Protein AF-A0A413Q4E4-F1 (afdb_monomer)

Radius of gyration: 32.21 Å; Cα contacts (8 Å, |Δi|>4): 41; chains: 1; bounding box: 63×43×83 Å

Organism: NCBI:txid39491

Solvent-accessible surface area (backbone atoms only — not comparable to full-atom values): 6403 Å² total; per-residue (Å²): 115,69,65,62,54,51,44,53,55,50,40,69,67,49,67,80,50,54,71,68,58,30,49,50,47,47,67,40,75,84,83,45,57,68,67,58,23,50,44,28,47,50,54,74,72,44,93,51,62,69,54,55,50,52,52,50,54,50,51,55,50,53,51,53,50,50,52,50,50,51,55,48,61,71,32,74,68,42,56,52,54,54,51,52,57,52,50,53,55,50,51,54,53,50,52,53,52,53,53,53,51,51,55,52,50,51,54,50,54,55,61,76,73,108

pLDDT: mean 83.03, std 12.31, range [54.34, 95.44]

Secondary structure (DSSP, 8-state):
-HHHHHHHHHHHHHTTS-HHHHHHHHT-TTSS-HHHHHHHHHHHHS--HHHHHHHHHHHHHHHHHHHHHHHHHTSHHHHHHHHHHHHHHHHHHHHHHHHHHHHHHHHHHHHHH-

Mean predicted aligned error: 13.94 Å

Foldseek 3Di:
DVLVVVLVVLLVVQLLPDLVVLVCQLPVPPPDDPSNNVSSVVSNVDDSVVNVVVVVVVVVVVVVVVVVVVVVCPDPVVVVVVVVVVVVVVVVVVVVVVVVVVVVVVVVVVVVVD

Structure (mmCIF, N/CA/C/O backbone):
data_AF-A0A413Q4E4-F1
#
_entry.id   AF-A0A413Q4E4-F1
#
loop_
_atom_site.group_PDB
_atom_site.id
_atom_site.type_symbol
_atom_site.label_atom_id
_atom_site.label_alt_id
_atom_site.label_comp_id
_atom_site.label_asym_id
_atom_site.label_entity_id
_atom_site.label_seq_id
_atom_site.pdbx_PDB_ins_code
_atom_site.Cartn_x
_atom_site.Cartn_y
_atom_site.Cartn_z
_atom_site.occupancy
_atom_site.B_iso_or_equiv
_atom_site.auth_seq_id
_atom_site.auth_comp_id
_atom_site.auth_asym_id
_atom_site.auth_atom_id
_atom_site.pdbx_PDB_model_num
ATOM 1 N N . MET A 1 1 ? -29.132 9.909 14.293 1.00 60.19 1 MET A N 1
ATOM 2 C CA . MET A 1 1 ? -29.124 9.479 12.869 1.00 60.19 1 MET A CA 1
ATOM 3 C C . MET A 1 1 ? -27.899 9.988 12.105 1.00 60.19 1 MET A C 1
ATOM 5 O O . MET A 1 1 ? -27.303 9.194 11.393 1.00 60.19 1 MET A O 1
ATOM 9 N N . LYS A 1 2 ? -27.489 11.262 12.259 1.00 67.44 2 LYS A N 1
ATOM 10 C CA . LYS A 1 2 ? -26.264 11.804 11.630 1.00 67.44 2 LYS A CA 1
ATOM 11 C C . LYS A 1 2 ? -24.983 11.073 12.063 1.00 67.44 2 LYS A C 1
ATOM 13 O O . LYS A 1 2 ? -24.191 10.718 11.199 1.00 67.44 2 LYS A O 1
ATOM 18 N N . ASP A 1 3 ? -24.849 10.760 13.350 1.00 77.19 3 ASP A N 1
ATOM 19 C CA . ASP A 1 3 ? -23.631 10.138 13.897 1.00 77.19 3 ASP A CA 1
ATOM 20 C C . ASP A 1 3 ? -23.393 8.721 13.354 1.00 77.19 3 ASP A C 1
ATOM 22 O O . ASP A 1 3 ? -22.275 8.367 13.014 1.00 77.19 3 ASP A O 1
ATOM 26 N N . GLN A 1 4 ? -24.453 7.934 13.150 1.00 85.56 4 GLN A N 1
ATOM 27 C CA . GLN A 1 4 ? -24.365 6.594 12.547 1.00 85.56 4 GLN A CA 1
ATOM 28 C C . GLN A 1 4 ? -23.898 6.632 11.086 1.00 85.56 4 GLN A C 1
ATOM 30 O O . GLN A 1 4 ? -23.105 5.800 10.651 1.00 85.56 4 GLN A O 1
ATOM 35 N N . LYS A 1 5 ? -24.362 7.628 10.320 1.00 91.00 5 LYS A N 1
ATOM 36 C CA . LYS A 1 5 ? -23.922 7.818 8.935 1.00 91.00 5 LYS A CA 1
ATOM 37 C C . LYS A 1 5 ? -22.436 8.192 8.882 1.00 91.00 5 LYS A C 1
ATOM 39 O O . LYS A 1 5 ? -21.689 7.596 8.114 1.00 91.00 5 LYS A O 1
ATOM 44 N N . TRP A 1 6 ? -22.018 9.124 9.736 1.00 89.69 6 TRP A N 1
ATOM 45 C CA . TRP A 1 6 ? -20.622 9.550 9.857 1.00 89.69 6 TRP A CA 1
ATOM 46 C C . TRP A 1 6 ? -19.694 8.426 10.321 1.00 89.69 6 TRP A C 1
ATOM 48 O O . TRP A 1 6 ? -18.613 8.257 9.764 1.00 89.69 6 TRP A O 1
ATOM 58 N N . TYR A 1 7 ? -20.133 7.620 11.288 1.00 94.25 7 TYR A N 1
ATOM 59 C CA . TYR A 1 7 ? -19.401 6.440 11.737 1.00 94.25 7 TYR A CA 1
ATOM 60 C C . TYR A 1 7 ? -19.119 5.492 10.566 1.00 94.25 7 TYR A C 1
ATOM 62 O O . TYR A 1 7 ? -17.977 5.104 10.343 1.00 94.25 7 TYR A O 1
ATOM 70 N N . ASN A 1 8 ? -20.143 5.163 9.773 1.00 94.06 8 ASN A N 1
ATOM 71 C CA . ASN A 1 8 ? -19.995 4.238 8.650 1.00 94.06 8 ASN A CA 1
ATOM 72 C C . ASN A 1 8 ? -19.089 4.799 7.537 1.00 94.06 8 ASN A C 1
ATOM 74 O O . ASN A 1 8 ? -18.296 4.066 6.948 1.00 94.06 8 ASN A O 1
ATOM 78 N N . GLU A 1 9 ? -19.176 6.103 7.261 1.00 94.62 9 GLU A N 1
ATOM 79 C CA . GLU A 1 9 ? -18.286 6.779 6.308 1.00 94.62 9 GLU A CA 1
ATOM 80 C C . GLU A 1 9 ? -16.821 6.710 6.760 1.00 94.62 9 GLU A C 1
ATOM 82 O O . GLU A 1 9 ? -15.949 6.353 5.965 1.00 94.62 9 GLU A O 1
ATOM 87 N N . LEU A 1 10 ? -16.552 6.987 8.038 1.00 95.12 10 LEU A N 1
ATOM 88 C CA . LEU A 1 10 ? -15.213 6.878 8.617 1.00 95.12 10 LEU A CA 1
ATOM 89 C C . LEU A 1 10 ? -14.724 5.428 8.623 1.00 95.12 10 LEU A C 1
ATOM 91 O O . LEU A 1 10 ? -13.574 5.170 8.277 1.00 95.12 10 LEU A O 1
ATOM 95 N N . TYR A 1 11 ? -15.600 4.470 8.931 1.00 94.31 11 TYR A N 1
ATOM 96 C CA . TYR A 1 11 ? -15.255 3.052 8.939 1.00 94.31 11 TYR A CA 1
ATOM 97 C C . TYR A 1 11 ? -14.789 2.581 7.556 1.00 94.31 11 TYR A C 1
ATOM 99 O O . TYR A 1 11 ? -13.740 1.951 7.419 1.00 94.31 11 TYR A O 1
ATOM 107 N N . LEU A 1 12 ? -15.520 2.956 6.502 1.00 93.69 12 LEU A N 1
ATOM 108 C CA . LEU A 1 12 ? -15.157 2.638 5.119 1.00 93.69 12 LEU A CA 1
ATOM 109 C C . LEU A 1 12 ? -13.829 3.266 4.686 1.00 93.69 12 LEU A C 1
ATOM 111 O O . LEU A 1 12 ? -13.097 2.650 3.911 1.00 93.69 12 LEU A O 1
ATOM 115 N N . GLN A 1 13 ? -13.513 4.465 5.178 1.00 93.25 13 GLN A N 1
ATOM 116 C CA . GLN A 1 13 ? -12.234 5.121 4.902 1.00 93.25 13 GLN A CA 1
ATOM 117 C C . GLN A 1 13 ? -11.076 4.470 5.666 1.00 93.25 13 GLN A C 1
ATOM 119 O O . GLN A 1 13 ? -9.964 4.376 5.148 1.00 93.25 13 GLN A O 1
ATOM 124 N N . TYR A 1 14 ? -11.318 4.037 6.903 1.00 94.75 14 TYR A N 1
ATOM 125 C CA . TYR A 1 14 ? -10.271 3.605 7.824 1.00 94.75 14 TYR A CA 1
ATOM 126 C C . TYR A 1 14 ? -9.979 2.103 7.750 1.00 94.75 14 TYR A C 1
ATOM 128 O O . TYR A 1 14 ? -8.864 1.700 8.064 1.00 94.75 14 TYR A O 1
ATOM 136 N N . LYS A 1 15 ? -10.914 1.266 7.276 1.00 92.25 15 LYS A N 1
ATOM 137 C CA . LYS A 1 15 ? -10.745 -0.204 7.247 1.00 92.25 15 LYS A CA 1
ATOM 138 C C . LYS A 1 15 ? -9.487 -0.688 6.507 1.00 92.25 15 LYS A C 1
ATOM 140 O O . LYS A 1 15 ? -8.928 -1.729 6.847 1.00 92.25 15 LYS A O 1
ATOM 145 N N . ASN A 1 16 ? -9.021 0.098 5.534 1.00 91.19 16 ASN A N 1
ATOM 146 C CA . ASN A 1 16 ? -7.847 -0.198 4.708 1.00 91.19 16 ASN A CA 1
ATOM 147 C C . ASN A 1 16 ? -6.566 0.534 5.159 1.00 91.19 16 ASN A C 1
ATOM 149 O O . ASN A 1 16 ? -5.549 0.425 4.478 1.00 91.19 16 ASN A O 1
ATOM 153 N N . LYS A 1 17 ? -6.603 1.309 6.251 1.00 93.38 17 LYS A N 1
ATOM 154 C CA . LYS A 1 17 ? -5.421 1.990 6.809 1.00 93.38 17 LYS A CA 1
ATOM 155 C C . LYS A 1 17 ? -4.522 1.021 7.561 1.00 93.38 17 LYS A C 1
ATOM 157 O O . LYS A 1 17 ? -4.989 -0.010 8.035 1.00 93.38 17 LYS A O 1
ATOM 162 N N . THR A 1 18 ? -3.245 1.345 7.718 1.00 93.12 18 THR A N 1
ATOM 163 C CA . THR A 1 18 ? -2.356 0.521 8.549 1.00 93.12 18 THR A CA 1
ATOM 164 C C . THR A 1 18 ? -2.684 0.669 10.034 1.00 93.12 18 THR A C 1
ATOM 166 O O . THR A 1 18 ? -3.289 1.652 10.465 1.00 93.12 18 THR A O 1
ATOM 169 N N . ASP A 1 19 ? -2.246 -0.294 10.840 1.00 93.19 19 ASP A N 1
ATOM 170 C CA . ASP A 1 19 ? -2.417 -0.260 12.296 1.00 93.19 19 ASP A CA 1
ATOM 171 C C . ASP A 1 19 ? -1.776 0.999 12.891 1.00 93.19 19 ASP A C 1
ATOM 173 O O . ASP A 1 19 ? -2.347 1.633 13.770 1.00 93.19 19 ASP A O 1
ATOM 177 N N . GLU A 1 20 ? -0.625 1.418 12.360 1.00 94.56 20 GLU A N 1
ATOM 178 C CA . GLU A 1 20 ? 0.066 2.642 12.770 1.00 94.56 20 GLU A CA 1
ATOM 179 C C . GLU A 1 20 ? -0.764 3.901 12.503 1.00 94.56 20 GLU A C 1
ATOM 181 O O . GLU A 1 20 ? -0.848 4.788 13.352 1.00 94.56 20 GLU A O 1
ATOM 186 N N . GLU A 1 21 ? -1.386 3.999 11.326 1.00 95.00 21 GLU A N 1
ATOM 187 C CA . GLU A 1 21 ? -2.266 5.120 10.995 1.00 95.00 21 GLU A CA 1
ATOM 188 C C . GLU A 1 21 ? -3.497 5.147 11.904 1.00 95.00 21 GLU A C 1
ATOM 190 O O . GLU A 1 21 ? -3.881 6.209 12.394 1.00 95.00 21 GLU A O 1
ATOM 195 N N . LEU A 1 22 ? -4.098 3.984 12.163 1.00 95.19 22 LEU A N 1
ATOM 196 C CA . LEU A 1 22 ? -5.247 3.871 13.057 1.00 95.19 22 LEU A CA 1
ATOM 197 C C . LEU A 1 22 ? -4.873 4.210 14.502 1.00 95.19 22 LEU A C 1
ATOM 199 O O . LEU A 1 22 ? -5.636 4.892 15.179 1.00 95.19 22 LEU A O 1
ATOM 203 N N . LEU A 1 23 ? -3.687 3.807 14.964 1.00 95.38 23 LEU A N 1
ATOM 204 C CA . LEU A 1 23 ? -3.176 4.145 16.293 1.00 95.38 23 LEU A CA 1
ATOM 205 C C . LEU A 1 23 ? -2.910 5.644 16.440 1.00 95.38 23 LEU A C 1
ATOM 207 O O . LEU A 1 23 ? -3.195 6.205 17.498 1.00 95.38 23 LEU A O 1
ATOM 211 N N . LYS A 1 24 ? -2.409 6.309 15.390 1.00 95.44 24 LYS A N 1
ATOM 212 C CA . LYS A 1 24 ? -2.257 7.773 15.378 1.00 95.44 24 LYS A CA 1
ATOM 213 C C . LYS A 1 24 ? -3.603 8.465 15.545 1.00 95.44 24 LYS A C 1
ATOM 215 O O . LYS A 1 24 ? -3.699 9.384 16.346 1.00 95.44 24 LYS A O 1
ATOM 220 N N . ILE A 1 25 ? -4.636 7.989 14.848 1.00 94.38 25 ILE A N 1
ATOM 221 C CA . ILE A 1 25 ? -5.995 8.530 14.967 1.00 94.38 25 ILE A CA 1
ATOM 222 C C . ILE A 1 25 ? -6.558 8.241 16.363 1.00 94.38 25 ILE A C 1
ATOM 224 O O . ILE A 1 25 ? -7.018 9.150 17.040 1.00 94.38 25 ILE A O 1
ATOM 228 N N . ALA A 1 26 ? -6.477 6.998 16.840 1.00 93.50 26 ALA A N 1
ATOM 229 C CA . ALA A 1 26 ? -7.019 6.583 18.135 1.00 93.50 26 ALA A CA 1
ATOM 230 C C . ALA A 1 26 ? -6.412 7.342 19.331 1.00 93.50 26 ALA A C 1
ATOM 232 O O . ALA A 1 26 ? -7.096 7.531 20.342 1.00 93.50 26 ALA A O 1
ATOM 233 N N . ASN A 1 27 ? -5.150 7.772 19.211 1.00 93.06 27 ASN A N 1
ATOM 234 C CA . ASN A 1 27 ? -4.377 8.428 20.269 1.00 93.06 27 ASN A CA 1
ATOM 235 C C . ASN A 1 27 ? -4.132 9.928 20.024 1.00 93.06 27 ASN A C 1
ATOM 237 O O . ASN A 1 27 ? -3.320 10.533 20.718 1.00 93.06 27 ASN A O 1
ATOM 241 N N . SER A 1 28 ? -4.833 10.555 19.079 1.00 89.94 28 SER A N 1
ATOM 242 C CA . SER A 1 28 ? -4.572 11.932 18.631 1.00 89.94 28 SER A CA 1
ATOM 243 C C . SER A 1 28 ? -5.009 13.049 19.602 1.00 89.94 28 SER A C 1
ATOM 245 O O . SER A 1 28 ? -5.154 14.200 19.195 1.00 89.94 28 SER A O 1
ATOM 247 N N . GLY A 1 29 ? -5.342 12.740 20.859 1.00 87.44 29 GLY A N 1
ATOM 248 C CA . GLY A 1 29 ? -5.853 13.730 21.818 1.00 87.44 29 GLY A CA 1
ATOM 249 C C . GLY A 1 29 ? -7.112 14.470 21.328 1.00 87.44 29 GLY A C 1
ATOM 250 O O . GLY A 1 29 ? -8.146 13.842 21.069 1.00 87.44 29 GLY A O 1
ATOM 251 N N . GLU A 1 30 ? -7.026 15.800 21.228 1.00 88.25 30 GLU A N 1
ATOM 252 C CA . GLU A 1 30 ? -8.102 16.693 20.753 1.00 88.25 30 GLU A CA 1
ATOM 253 C C . GLU A 1 30 ? -8.101 16.916 19.229 1.00 88.25 30 GLU A C 1
ATOM 255 O O . GLU A 1 30 ? -9.048 17.490 18.698 1.00 88.25 30 GLU A O 1
ATOM 260 N N . GLU A 1 31 ? -7.083 16.439 18.502 1.00 87.31 31 GLU A N 1
ATOM 261 C CA . GLU A 1 31 ? -6.938 16.694 17.057 1.00 87.31 31 GLU A CA 1
ATOM 262 C C . GLU A 1 31 ? -8.014 16.004 16.206 1.00 87.31 31 GLU A C 1
ATOM 264 O O . GLU A 1 31 ? -8.339 16.466 15.113 1.00 87.31 31 GLU A O 1
ATOM 269 N N . TYR A 1 32 ? -8.587 14.905 16.706 1.00 89.00 32 TYR A N 1
ATOM 270 C CA . TYR A 1 32 ? -9.667 14.183 16.040 1.00 89.00 32 TYR A CA 1
ATOM 271 C C . TYR A 1 32 ? -10.910 14.128 16.915 1.00 89.00 32 TYR A C 1
ATOM 273 O O . TYR A 1 32 ? -10.858 13.964 18.139 1.00 89.00 32 TYR A O 1
ATOM 281 N N . GLN A 1 33 ? -12.058 14.188 16.244 1.00 91.88 33 GLN A N 1
ATOM 282 C CA . GLN A 1 33 ? -13.351 14.001 16.883 1.00 91.88 33 GLN A CA 1
ATOM 283 C C . GLN A 1 33 ? -13.452 12.619 17.532 1.00 91.88 33 GLN A C 1
ATOM 285 O O . GLN A 1 33 ? -12.909 11.637 17.024 1.00 91.88 33 GLN A O 1
ATOM 290 N N . GLN A 1 34 ? -14.210 12.532 18.627 1.00 91.25 34 GLN A N 1
ATOM 291 C CA . GLN A 1 34 ? -14.370 11.291 19.387 1.00 91.25 34 GLN A CA 1
ATOM 292 C C . GLN A 1 34 ? -14.846 10.126 18.511 1.00 91.25 34 GLN A C 1
ATOM 294 O O . GLN A 1 34 ? -14.256 9.054 18.559 1.00 91.25 34 GLN A O 1
ATOM 299 N N . ILE A 1 35 ? -15.795 10.381 17.607 1.00 91.81 35 ILE A N 1
ATOM 300 C CA . ILE A 1 35 ? -16.305 9.376 16.672 1.00 91.81 35 ILE A CA 1
ATOM 301 C C . ILE A 1 35 ? -15.221 8.800 15.747 1.00 91.81 35 ILE A C 1
ATOM 303 O O . ILE A 1 35 ? -15.231 7.611 15.459 1.00 91.81 35 ILE A O 1
ATOM 307 N N . ALA A 1 36 ? -14.246 9.606 15.320 1.00 93.00 36 ALA A N 1
ATOM 308 C CA . ALA A 1 36 ? -13.138 9.130 14.494 1.00 93.00 36 ALA A CA 1
ATOM 309 C C . ALA A 1 36 ? -12.155 8.268 15.297 1.00 93.00 36 ALA A C 1
ATOM 311 O O . ALA A 1 36 ? -11.636 7.282 14.773 1.00 93.00 36 ALA A O 1
ATOM 312 N N . LYS A 1 37 ? -11.932 8.616 16.570 1.00 94.50 37 LYS A N 1
ATOM 313 C CA . LYS A 1 37 ? -11.103 7.832 17.496 1.00 94.50 37 LYS A CA 1
ATOM 314 C C . LYS A 1 37 ? -11.750 6.487 17.814 1.00 94.50 37 LYS A C 1
ATOM 316 O O . LYS A 1 37 ? -11.060 5.471 17.811 1.00 94.50 37 LYS A O 1
ATOM 321 N N . ASP A 1 38 ? -13.061 6.486 18.037 1.00 93.88 38 ASP A N 1
ATOM 322 C CA . ASP A 1 38 ? -13.835 5.282 18.335 1.00 93.88 38 ASP A CA 1
ATOM 323 C C . ASP A 1 38 ? -13.842 4.335 17.126 1.00 93.88 38 ASP A C 1
ATOM 325 O O . ASP A 1 38 ? -13.475 3.174 17.266 1.00 93.88 38 ASP A O 1
ATOM 329 N N . VAL A 1 39 ? -14.097 4.847 15.914 1.00 95.00 39 VAL A N 1
ATOM 330 C CA . VAL A 1 39 ? -14.008 4.053 14.672 1.00 95.00 39 VAL A CA 1
ATOM 331 C C . VAL A 1 39 ? -12.617 3.441 14.486 1.00 95.00 39 VAL A C 1
ATOM 333 O O . VAL A 1 39 ? -12.499 2.269 14.134 1.00 95.00 39 VAL A O 1
ATOM 336 N N . ALA A 1 40 ? -11.547 4.207 14.720 1.00 95.00 40 ALA A N 1
ATOM 337 C CA . ALA A 1 40 ? -10.187 3.692 14.577 1.00 95.00 40 ALA A CA 1
ATOM 338 C C . ALA A 1 40 ? -9.884 2.565 15.582 1.00 95.00 40 ALA A C 1
ATOM 340 O O . ALA A 1 40 ? -9.288 1.555 15.205 1.00 95.00 40 ALA A O 1
ATOM 341 N N . LYS A 1 41 ? -10.329 2.708 16.838 1.00 94.75 41 LYS A N 1
ATOM 342 C CA . LYS A 1 41 ? -10.199 1.672 17.876 1.00 94.75 41 LYS A CA 1
ATOM 343 C C . LYS A 1 41 ? -11.028 0.430 17.570 1.00 94.75 41 LYS A C 1
ATOM 345 O O . LYS A 1 41 ? -10.526 -0.678 17.752 1.00 94.75 41 LYS A O 1
ATOM 350 N N . ASP A 1 42 ? -12.249 0.604 17.077 1.00 94.81 42 ASP A N 1
ATOM 351 C CA . ASP A 1 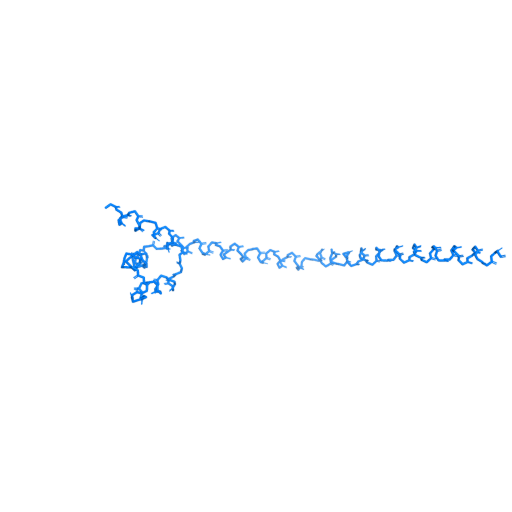42 ? -13.123 -0.506 16.697 1.00 94.81 42 ASP A CA 1
ATOM 352 C C . ASP A 1 42 ? -12.515 -1.304 15.547 1.00 94.81 42 ASP A C 1
ATOM 354 O O . ASP A 1 42 ? -12.482 -2.530 15.598 1.00 94.81 42 ASP A O 1
ATOM 358 N N . ILE A 1 43 ? -11.943 -0.628 14.545 1.00 94.06 43 ILE A N 1
ATOM 359 C CA . ILE A 1 43 ? -11.239 -1.306 13.453 1.00 94.06 43 ILE A CA 1
ATOM 360 C C . ILE A 1 43 ? -10.011 -2.045 13.983 1.00 94.06 43 ILE A C 1
ATOM 362 O O . ILE A 1 43 ? -9.854 -3.223 13.674 1.00 94.06 43 ILE A O 1
ATOM 366 N N . LEU A 1 44 ? -9.173 -1.402 14.803 1.00 93.81 44 LEU A N 1
ATOM 367 C CA . LEU A 1 44 ? -8.001 -2.042 15.422 1.00 93.81 44 LEU A CA 1
ATOM 368 C C . LEU A 1 44 ? -8.358 -3.279 16.257 1.00 93.81 44 LEU A C 1
ATOM 370 O O . LEU A 1 44 ? -7.543 -4.188 16.370 1.00 93.81 44 LEU A O 1
ATOM 374 N N . SER A 1 45 ? -9.558 -3.305 16.833 1.00 92.62 45 SER A N 1
ATOM 375 C CA . SER A 1 45 ? -10.052 -4.414 17.657 1.00 92.62 45 SER A CA 1
ATOM 376 C C . SER A 1 45 ? -10.843 -5.454 16.856 1.00 92.62 45 SER A C 1
ATOM 378 O O . SER A 1 45 ? -11.175 -6.512 17.387 1.00 92.62 45 SER A O 1
ATOM 380 N N . SER A 1 46 ? -11.179 -5.156 15.599 1.00 92.06 46 SER A N 1
ATOM 381 C CA . SER A 1 46 ? -11.936 -6.045 14.716 1.00 92.06 46 SER A CA 1
ATOM 382 C C . SER A 1 46 ? -11.048 -7.102 14.058 1.00 92.06 46 SER A C 1
ATOM 384 O O . SER A 1 46 ? -9.825 -6.970 14.005 1.00 92.06 46 SER A O 1
ATOM 386 N N . ASP A 1 47 ? -11.666 -8.155 13.522 1.00 92.00 47 ASP A N 1
ATOM 387 C CA . ASP A 1 47 ? -10.955 -9.107 12.672 1.00 92.00 47 ASP A CA 1
ATOM 388 C C . ASP A 1 47 ? -10.588 -8.444 11.336 1.00 92.00 47 ASP A C 1
ATOM 390 O O . ASP A 1 47 ? -11.447 -8.083 10.531 1.00 92.00 47 ASP A O 1
ATOM 394 N N . ARG A 1 48 ? -9.283 -8.295 11.106 1.00 91.44 48 ARG A N 1
ATOM 395 C CA . ARG A 1 48 ? -8.707 -7.679 9.904 1.00 91.44 48 ARG A CA 1
ATOM 396 C C . ARG A 1 48 ? -8.014 -8.689 8.995 1.00 91.44 48 ARG A C 1
ATOM 398 O O . ARG A 1 48 ? -7.187 -8.314 8.164 1.00 91.44 48 ARG A O 1
ATOM 405 N N . THR A 1 49 ? -8.360 -9.968 9.118 1.00 90.81 49 THR A N 1
ATOM 406 C CA . THR A 1 49 ? -7.800 -11.049 8.297 1.00 90.81 49 THR A CA 1
ATOM 407 C C . THR A 1 49 ? -7.927 -10.765 6.797 1.00 90.81 49 THR A C 1
ATOM 409 O O . THR A 1 49 ? -6.969 -10.973 6.056 1.00 90.81 49 THR A O 1
ATOM 412 N N . GLU A 1 50 ? -9.056 -10.217 6.335 1.00 88.81 50 GLU A N 1
ATOM 413 C CA . GLU A 1 50 ? -9.241 -9.843 4.923 1.00 88.81 50 GLU A CA 1
ATOM 414 C C . GLU A 1 50 ? -8.233 -8.776 4.466 1.00 88.81 50 GLU A C 1
ATOM 416 O O . GLU A 1 50 ? -7.610 -8.922 3.412 1.00 88.81 50 GLU A O 1
ATOM 421 N N . TYR A 1 51 ? -8.010 -7.742 5.284 1.00 89.12 51 TYR A N 1
ATOM 422 C CA . TYR A 1 51 ? -7.018 -6.706 5.007 1.00 89.12 51 TYR A CA 1
ATOM 423 C C . TYR A 1 51 ? -5.618 -7.316 4.877 1.00 89.12 51 TYR A C 1
ATOM 425 O O . TYR A 1 51 ? -4.975 -7.143 3.840 1.00 89.12 51 TYR A O 1
ATOM 433 N N . TYR A 1 52 ? -5.163 -8.101 5.857 1.00 89.69 52 TYR A N 1
ATOM 434 C CA . TYR A 1 52 ? -3.825 -8.701 5.798 1.00 89.69 52 TYR A CA 1
ATOM 435 C C . TYR A 1 52 ? -3.676 -9.701 4.647 1.00 89.69 52 TYR A C 1
ATOM 437 O O . TYR A 1 52 ? -2.633 -9.724 3.992 1.00 89.69 52 TYR A O 1
ATOM 445 N N . ASN A 1 53 ? -4.720 -10.475 4.340 1.00 91.56 53 ASN A N 1
ATOM 446 C CA . ASN A 1 53 ? -4.730 -11.364 3.179 1.00 91.56 53 ASN A CA 1
ATOM 447 C C . ASN A 1 53 ? -4.598 -10.581 1.869 1.00 91.56 53 ASN A C 1
ATOM 449 O O . ASN A 1 53 ? -3.850 -10.998 0.986 1.00 91.56 53 ASN A O 1
ATOM 453 N N . SER A 1 54 ? -5.264 -9.428 1.750 1.00 89.44 54 SER A N 1
ATOM 454 C CA . SER A 1 54 ? -5.160 -8.574 0.563 1.00 89.44 54 SER A CA 1
ATOM 455 C C . SER A 1 54 ? -3.749 -8.000 0.381 1.00 89.44 54 SER A C 1
ATOM 457 O O . SER A 1 54 ? -3.220 -7.997 -0.732 1.00 89.44 54 SER A O 1
ATOM 459 N N . ILE A 1 55 ? -3.097 -7.593 1.476 1.00 90.19 55 ILE A N 1
ATOM 460 C CA . ILE A 1 55 ? -1.715 -7.103 1.462 1.00 90.19 55 ILE A CA 1
ATOM 461 C C . ILE A 1 55 ? -0.753 -8.231 1.091 1.00 90.19 55 ILE A C 1
ATOM 463 O O . ILE A 1 55 ? 0.092 -8.053 0.215 1.00 90.19 55 ILE A O 1
ATOM 467 N N . LYS A 1 56 ? -0.917 -9.415 1.688 1.00 90.94 56 LYS A N 1
ATOM 468 C CA . LYS A 1 56 ? -0.098 -10.591 1.379 1.00 90.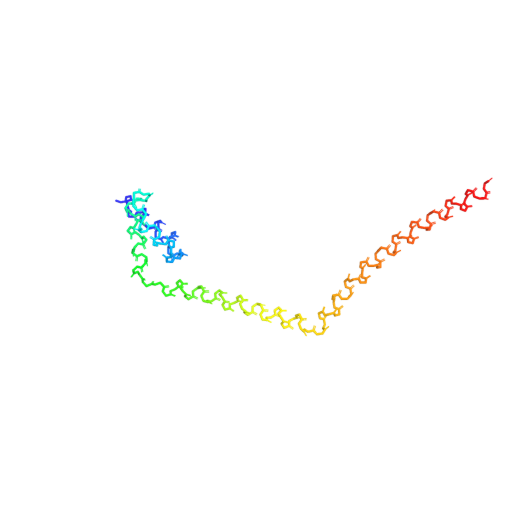94 56 LYS A CA 1
ATOM 469 C C . LYS A 1 56 ? -0.225 -11.005 -0.088 1.00 90.94 56 LYS A C 1
ATOM 471 O O . LYS A 1 56 ? 0.787 -11.230 -0.739 1.00 90.94 56 LYS A O 1
ATOM 476 N N . ALA A 1 57 ? -1.446 -11.046 -0.622 1.00 88.62 57 ALA A N 1
ATOM 477 C CA . ALA A 1 57 ? -1.688 -11.373 -2.026 1.00 88.62 57 ALA A CA 1
ATOM 478 C C . ALA A 1 57 ? -1.061 -10.344 -2.979 1.00 88.62 57 ALA A C 1
ATOM 480 O O . ALA A 1 57 ? -0.565 -10.704 -4.047 1.00 88.62 57 ALA A O 1
ATOM 481 N N . LYS A 1 58 ? -1.060 -9.060 -2.597 1.00 87.94 58 LYS A N 1
ATOM 482 C CA . LYS A 1 58 ? -0.392 -8.006 -3.364 1.00 87.94 58 LYS A CA 1
ATOM 483 C C . LYS A 1 58 ? 1.125 -8.202 -3.383 1.00 87.94 58 LYS A C 1
ATOM 485 O O . LYS A 1 58 ? 1.706 -8.195 -4.461 1.00 87.94 58 LYS A O 1
ATOM 490 N N . ILE A 1 59 ? 1.732 -8.448 -2.221 1.00 87.75 59 ILE A N 1
ATOM 491 C CA . ILE A 1 59 ? 3.174 -8.710 -2.100 1.00 87.75 59 ILE A CA 1
ATOM 492 C C . ILE A 1 59 ? 3.568 -9.947 -2.915 1.00 87.75 59 ILE A C 1
ATOM 494 O O . ILE A 1 59 ? 4.501 -9.881 -3.705 1.00 87.75 59 ILE A O 1
ATOM 498 N N . GLU A 1 60 ? 2.819 -11.045 -2.805 1.00 87.38 60 GLU A N 1
ATOM 499 C CA . GLU A 1 60 ? 3.096 -12.278 -3.553 1.00 87.38 60 GLU A CA 1
ATOM 500 C C . GLU A 1 60 ? 3.003 -12.067 -5.076 1.00 87.38 60 GLU A C 1
ATOM 502 O O . GLU A 1 60 ? 3.801 -12.612 -5.842 1.00 87.38 60 GLU A O 1
ATOM 507 N N . ASN A 1 61 ? 2.039 -11.269 -5.541 1.00 85.00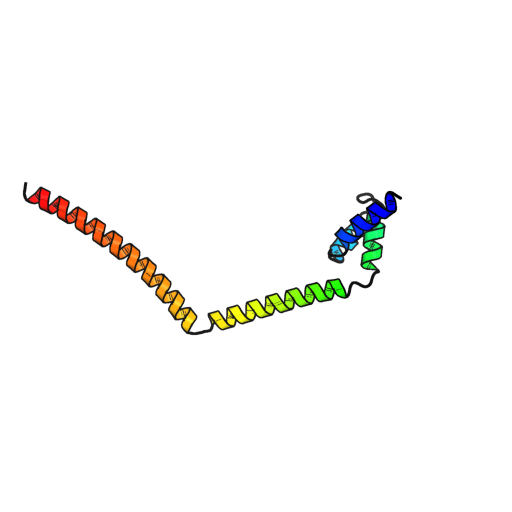 61 ASN A N 1
ATOM 508 C CA . ASN A 1 61 ? 1.944 -10.919 -6.957 1.00 85.00 61 ASN A CA 1
ATOM 509 C C . ASN A 1 61 ? 3.114 -10.043 -7.411 1.00 85.00 61 ASN A C 1
ATOM 511 O O . ASN A 1 61 ? 3.673 -10.299 -8.478 1.00 85.00 61 ASN A O 1
ATOM 515 N N . ASP A 1 62 ? 3.511 -9.058 -6.607 1.00 81.00 62 ASP A N 1
ATOM 516 C CA . ASP A 1 62 ? 4.653 -8.197 -6.910 1.00 81.00 62 ASP A CA 1
ATOM 517 C C . ASP A 1 62 ? 5.960 -9.013 -6.955 1.00 81.00 62 ASP A C 1
ATOM 519 O O . ASP A 1 62 ? 6.748 -8.860 -7.889 1.00 81.00 62 ASP A O 1
ATOM 523 N N . GLU A 1 63 ? 6.158 -9.957 -6.031 1.00 79.94 63 GLU A N 1
ATOM 524 C CA . GLU A 1 63 ? 7.293 -10.891 -6.034 1.00 79.94 63 GLU A CA 1
ATOM 525 C C . GLU A 1 63 ? 7.300 -11.790 -7.278 1.00 79.94 63 GLU A C 1
ATOM 527 O O . GLU A 1 63 ? 8.338 -11.949 -7.923 1.00 79.94 63 GLU A O 1
A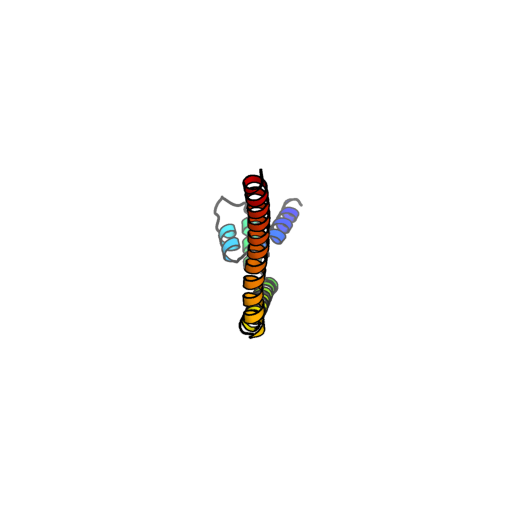TOM 532 N N . LYS A 1 64 ? 6.144 -12.335 -7.683 1.00 78.38 64 LYS A N 1
ATOM 533 C CA . LYS A 1 64 ? 6.026 -13.130 -8.919 1.00 78.38 64 LYS A CA 1
ATOM 534 C C . LYS A 1 64 ? 6.349 -12.308 -10.163 1.00 78.38 64 LYS A C 1
ATOM 536 O O . LYS A 1 64 ? 6.956 -12.833 -11.097 1.00 78.38 64 LYS A O 1
ATOM 541 N N . ILE A 1 65 ? 5.945 -11.039 -10.203 1.00 76.75 65 ILE A N 1
ATOM 542 C CA . I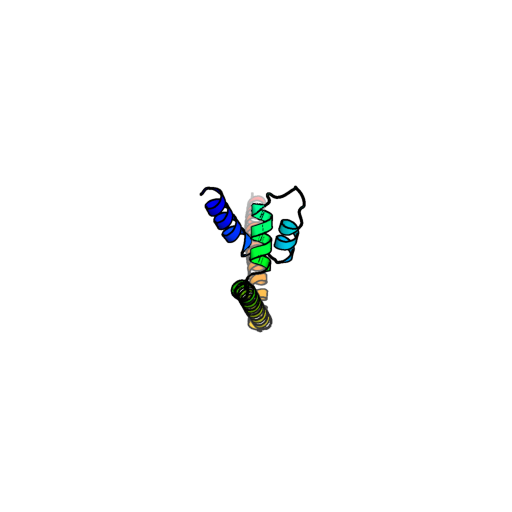LE A 1 65 ? 6.283 -10.131 -11.305 1.00 76.75 65 ILE A CA 1
ATOM 543 C C . ILE A 1 65 ? 7.792 -9.881 -11.326 1.00 76.75 65 ILE A C 1
ATOM 545 O O . ILE A 1 65 ? 8.403 -9.994 -12.388 1.00 76.75 65 ILE A O 1
ATOM 549 N N . GLN A 1 66 ? 8.409 -9.610 -10.174 1.00 72.69 66 GLN A N 1
ATOM 550 C CA . GLN A 1 66 ? 9.854 -9.397 -10.085 1.00 72.69 66 GLN A CA 1
ATOM 551 C C . GLN A 1 66 ? 10.654 -10.635 -10.493 1.00 72.69 66 GLN A C 1
ATOM 553 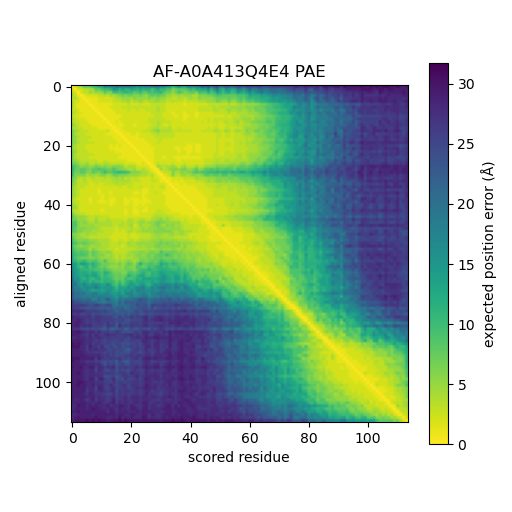O O . GLN A 1 66 ? 11.529 -10.518 -11.348 1.00 72.69 66 GLN A O 1
ATOM 558 N N . GLN A 1 67 ? 10.290 -11.824 -10.010 1.00 70.31 67 GLN A N 1
ATOM 559 C CA . GLN A 1 67 ? 10.927 -13.074 -10.432 1.00 70.31 67 GLN A CA 1
ATOM 560 C C . GLN A 1 67 ? 10.798 -13.302 -11.941 1.00 70.31 67 GLN A C 1
ATOM 562 O O . GLN A 1 67 ? 11.768 -13.678 -12.592 1.00 70.31 67 GLN A O 1
ATOM 567 N N . LYS A 1 68 ? 9.626 -13.034 -12.536 1.00 69.69 68 LYS A N 1
ATOM 568 C CA . LYS A 1 68 ? 9.446 -13.123 -13.995 1.00 69.69 68 LYS A CA 1
ATOM 569 C C . LYS A 1 68 ? 10.311 -12.114 -14.749 1.00 69.69 68 LYS A C 1
ATOM 571 O O . LYS A 1 68 ? 10.853 -12.460 -15.797 1.00 69.69 68 LYS A O 1
ATOM 576 N N . MET A 1 69 ? 10.453 -10.889 -14.243 1.00 64.88 69 MET A N 1
ATOM 577 C CA . MET A 1 69 ? 11.348 -9.891 -14.835 1.00 64.88 69 MET A CA 1
ATOM 578 C C . MET A 1 69 ? 12.814 -10.315 -14.738 1.00 64.88 69 MET A C 1
ATOM 580 O O . MET A 1 69 ? 13.544 -10.145 -15.709 1.00 64.88 69 MET A O 1
ATOM 584 N N . GLU A 1 70 ? 13.246 -10.880 -13.612 1.00 66.75 70 GLU A N 1
ATOM 585 C CA . GLU A 1 70 ? 14.604 -11.405 -13.446 1.00 66.75 70 GLU A CA 1
ATOM 586 C C . GLU A 1 70 ? 14.872 -12.591 -14.373 1.00 66.75 70 GLU A C 1
ATOM 588 O O . GLU A 1 70 ? 15.889 -12.589 -15.059 1.00 66.75 70 GLU A O 1
ATOM 593 N N . LEU A 1 71 ? 13.933 -13.540 -14.486 1.00 66.19 71 LEU A N 1
ATOM 594 C CA . LEU A 1 71 ? 14.022 -14.659 -15.434 1.00 66.19 71 LEU A CA 1
ATOM 595 C C . LEU A 1 71 ? 14.067 -14.188 -16.894 1.00 66.19 71 LEU A C 1
ATOM 597 O O . LEU A 1 71 ? 14.742 -14.779 -17.729 1.00 66.19 71 LEU A O 1
ATOM 601 N N . THR A 1 72 ? 13.326 -13.125 -17.211 1.00 61.75 72 THR A N 1
ATOM 602 C CA . THR A 1 72 ? 13.322 -12.536 -18.556 1.00 61.75 72 THR A CA 1
ATOM 603 C C . THR A 1 72 ? 14.646 -11.833 -18.839 1.00 61.75 72 THR A C 1
ATOM 605 O O . THR A 1 72 ? 15.187 -11.981 -19.928 1.00 61.75 72 THR A O 1
ATOM 608 N N . LYS A 1 73 ? 15.199 -11.106 -17.862 1.00 59.97 73 LYS A N 1
ATOM 609 C CA . LYS A 1 73 ? 16.503 -10.439 -17.976 1.00 59.97 73 LYS A CA 1
ATOM 610 C C . LYS A 1 73 ? 17.672 -11.418 -18.052 1.00 59.97 73 LYS A C 1
ATOM 612 O O . LYS A 1 73 ? 18.654 -11.111 -18.714 1.00 59.97 73 LYS A O 1
ATOM 617 N N . SER A 1 74 ? 17.581 -12.566 -17.383 1.00 58.31 74 SER A N 1
ATOM 618 C CA . SER A 1 74 ? 18.599 -13.620 -17.437 1.00 58.31 74 SER A CA 1
ATOM 619 C C . SER A 1 74 ? 18.482 -14.513 -18.676 1.00 58.31 74 SER A C 1
ATOM 621 O O . SER A 1 74 ? 19.334 -15.375 -18.891 1.00 58.31 74 SER A O 1
ATOM 623 N N . HIS A 1 75 ? 17.455 -14.315 -19.511 1.00 59.91 75 HIS A N 1
ATOM 624 C CA . HIS A 1 75 ? 17.317 -15.036 -20.767 1.00 59.91 75 HIS A CA 1
ATOM 625 C C . HIS A 1 75 ? 18.299 -14.465 -21.808 1.00 59.91 75 HIS A C 1
ATOM 627 O O . HIS A 1 75 ? 18.279 -13.258 -22.048 1.00 59.91 75 HIS A O 1
ATOM 633 N N . PRO A 1 76 ? 19.084 -15.297 -22.521 1.00 57.00 76 PRO A N 1
ATOM 634 C CA . PRO A 1 76 ? 20.066 -14.831 -23.516 1.00 57.00 76 PRO A CA 1
ATOM 635 C C . PRO A 1 76 ? 19.473 -13.952 -24.638 1.00 57.00 76 PRO A C 1
ATOM 637 O O . PRO A 1 76 ? 20.137 -13.069 -25.161 1.00 57.00 76 PRO A O 1
ATOM 640 N N . LEU A 1 77 ? 18.179 -14.111 -24.941 1.00 58.12 77 LEU A N 1
ATOM 641 C CA . LEU A 1 77 ? 17.446 -13.298 -25.919 1.00 58.12 77 LEU A CA 1
ATOM 642 C C . LEU A 1 77 ? 17.253 -11.837 -25.467 1.00 58.12 77 LEU A C 1
ATOM 644 O O . LEU A 1 77 ? 17.021 -10.966 -26.302 1.00 58.12 77 LEU A O 1
ATOM 648 N N . TYR A 1 78 ? 17.309 -11.549 -24.162 1.00 54.34 78 TYR A N 1
ATOM 649 C CA . TYR A 1 78 ? 17.197 -10.184 -23.641 1.00 54.34 78 TYR A CA 1
ATOM 650 C C . TYR A 1 78 ? 18.470 -9.371 -23.909 1.00 54.34 78 TYR A C 1
ATOM 652 O O . TYR A 1 78 ? 18.374 -8.193 -24.261 1.00 54.34 78 TYR A O 1
ATOM 660 N N . GLU A 1 79 ? 19.648 -9.999 -23.809 1.00 56.62 79 GLU A N 1
ATOM 661 C CA . GLU A 1 79 ? 20.915 -9.385 -24.229 1.00 56.62 79 GLU A CA 1
ATOM 662 C C . GLU A 1 79 ? 20.908 -9.076 -25.731 1.00 56.62 79 GLU A C 1
ATOM 664 O O . GLU A 1 79 ? 21.261 -7.959 -26.116 1.00 56.62 79 GLU A O 1
ATOM 669 N N . ASP A 1 80 ? 20.402 -9.994 -26.559 1.00 56.84 80 ASP A N 1
ATOM 670 C CA . ASP A 1 80 ? 20.303 -9.799 -28.011 1.00 56.84 80 ASP A CA 1
ATOM 671 C C . ASP A 1 80 ? 19.377 -8.625 -28.378 1.00 56.84 80 ASP A C 1
ATOM 673 O O . ASP A 1 80 ? 19.734 -7.764 -29.184 1.00 56.84 80 ASP A O 1
ATOM 677 N N . ILE A 1 81 ? 18.199 -8.517 -27.748 1.00 61.56 81 ILE A N 1
ATOM 678 C CA . ILE A 1 81 ? 17.261 -7.403 -27.990 1.00 61.56 81 ILE A CA 1
ATOM 679 C C . ILE A 1 81 ? 17.867 -6.060 -27.549 1.00 61.56 81 ILE A C 1
ATOM 681 O O . ILE A 1 81 ? 17.666 -5.039 -28.216 1.00 61.56 81 ILE A O 1
ATOM 685 N N . HIS A 1 82 ? 18.619 -6.038 -26.443 1.00 59.47 82 HIS A N 1
ATOM 686 C CA . HIS A 1 82 ? 19.282 -4.822 -25.976 1.00 59.47 82 HIS A CA 1
ATOM 687 C C . HIS A 1 82 ? 20.405 -4.373 -26.923 1.00 59.47 82 HIS A C 1
ATOM 689 O O . HIS A 1 82 ? 20.520 -3.178 -27.206 1.00 59.47 82 HIS A O 1
ATOM 695 N N . GLN A 1 83 ? 21.185 -5.312 -27.467 1.00 60.38 83 GLN A N 1
ATOM 696 C CA . GLN A 1 83 ? 22.218 -5.020 -28.466 1.00 60.38 83 GLN A CA 1
ATOM 697 C C . GLN A 1 83 ? 21.610 -4.480 -29.771 1.00 60.38 83 GLN A C 1
ATOM 699 O O . GLN A 1 83 ? 22.042 -3.438 -30.268 1.00 60.38 83 GLN A O 1
ATOM 704 N N . ILE A 1 84 ? 20.520 -5.085 -30.258 1.00 62.88 84 ILE A N 1
ATOM 705 C CA . ILE A 1 84 ? 19.814 -4.639 -31.474 1.00 62.88 84 ILE A CA 1
ATOM 706 C C . ILE A 1 84 ? 19.269 -3.203 -31.326 1.00 62.88 84 ILE A C 1
ATOM 708 O O . ILE A 1 84 ? 19.287 -2.417 -32.277 1.00 62.88 84 ILE A O 1
ATOM 712 N N . ALA A 1 85 ? 18.821 -2.804 -30.131 1.00 67.25 85 ALA A N 1
ATOM 713 C CA . ALA A 1 85 ? 18.351 -1.438 -29.881 1.00 67.25 85 ALA A CA 1
ATOM 714 C C . ALA A 1 85 ? 19.474 -0.382 -29.983 1.00 67.25 85 ALA A C 1
ATOM 716 O O . ALA A 1 85 ? 19.216 0.765 -30.376 1.00 67.25 85 ALA A O 1
ATOM 717 N N . GLY A 1 86 ? 20.711 -0.759 -29.645 1.00 66.06 86 GLY A N 1
ATOM 718 C CA . GLY A 1 86 ? 21.903 0.070 -29.831 1.00 66.06 86 GLY A CA 1
ATOM 719 C C . GLY A 1 86 ? 22.217 0.292 -31.311 1.00 66.06 86 GLY A C 1
ATOM 720 O O . GLY A 1 86 ? 22.365 1.440 -31.747 1.00 66.06 86 GLY A O 1
ATOM 721 N N . ASP A 1 8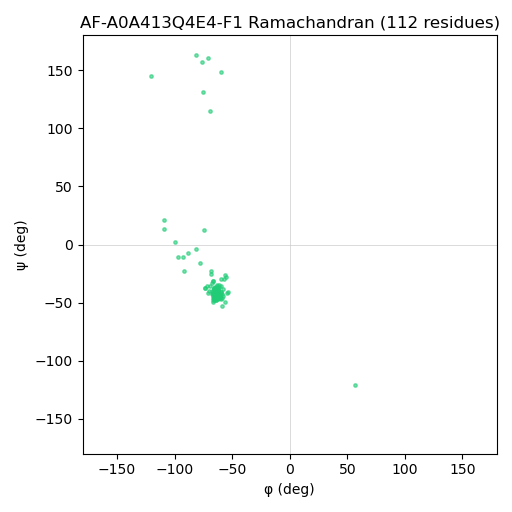7 ? 22.198 -0.786 -32.094 1.00 72.56 87 ASP A N 1
ATOM 722 C CA . ASP A 1 87 ? 22.497 -0.761 -33.530 1.00 72.56 87 ASP A CA 1
ATOM 723 C C . ASP A 1 87 ? 21.485 0.066 -34.329 1.00 72.56 87 ASP A C 1
ATOM 725 O O . ASP A 1 87 ? 21.864 0.838 -35.211 1.00 72.56 87 ASP A O 1
ATOM 729 N N . ILE A 1 88 ? 20.198 0.014 -33.972 1.00 78.06 88 ILE A N 1
ATOM 730 C CA . ILE A 1 88 ? 19.156 0.834 -34.615 1.00 78.06 88 ILE A CA 1
ATOM 731 C C . ILE A 1 88 ? 19.413 2.335 -34.404 1.00 78.06 88 ILE A C 1
ATOM 733 O O . ILE A 1 88 ? 19.199 3.151 -35.309 1.00 78.06 88 ILE A O 1
ATOM 737 N N . ARG A 1 89 ? 19.890 2.733 -33.216 1.00 78.38 89 ARG A N 1
ATOM 738 C CA . ARG A 1 89 ? 20.200 4.140 -32.923 1.00 78.38 89 ARG A CA 1
ATOM 739 C C . ARG A 1 89 ? 21.426 4.610 -33.703 1.00 78.38 89 ARG A C 1
ATOM 741 O O . ARG A 1 89 ? 21.420 5.730 -34.217 1.00 78.38 89 ARG A O 1
ATOM 748 N N . PHE A 1 90 ? 22.438 3.755 -33.811 1.00 81.31 90 PHE A N 1
ATOM 749 C CA . PHE A 1 90 ? 23.630 4.024 -34.606 1.00 81.31 90 PHE A CA 1
ATOM 750 C C . PHE A 1 90 ? 23.295 4.145 -36.099 1.00 81.31 90 PHE A C 1
ATOM 752 O O . PHE A 1 90 ? 23.658 5.140 -36.727 1.00 81.31 90 PHE A O 1
ATOM 759 N N . LEU A 1 91 ? 22.514 3.207 -36.643 1.00 85.88 91 LEU A N 1
ATOM 760 C CA . LEU A 1 91 ? 22.108 3.194 -38.049 1.00 85.88 91 LEU A CA 1
ATOM 761 C C . LEU A 1 91 ? 21.324 4.454 -38.438 1.00 85.88 91 LEU A C 1
ATOM 763 O O . LEU A 1 91 ? 21.579 5.045 -39.487 1.00 85.88 91 LEU A O 1
ATOM 767 N N . LYS A 1 92 ? 20.420 4.926 -37.570 1.00 83.06 92 LYS A N 1
ATOM 768 C CA . LYS A 1 92 ? 19.687 6.181 -37.798 1.00 83.06 92 LYS A CA 1
ATOM 769 C C . LYS A 1 92 ? 20.632 7.380 -37.913 1.00 83.06 92 LYS A C 1
ATOM 771 O O . LYS A 1 92 ? 20.479 8.203 -38.813 1.00 83.06 92 LYS A O 1
ATOM 776 N N . ASN A 1 93 ? 21.610 7.479 -37.015 1.00 85.88 93 ASN A N 1
ATOM 777 C CA . ASN A 1 93 ? 22.569 8.581 -37.027 1.00 85.88 93 ASN A CA 1
ATOM 778 C C . ASN A 1 93 ? 23.515 8.497 -38.235 1.00 85.88 93 ASN A C 1
ATOM 780 O O . ASN A 1 93 ? 23.838 9.528 -38.821 1.00 85.88 93 ASN A O 1
ATOM 784 N N . LEU A 1 94 ? 23.896 7.287 -38.655 1.00 87.75 94 LEU A N 1
ATOM 785 C CA . LEU A 1 94 ? 24.726 7.059 -39.838 1.00 87.75 94 LEU A CA 1
ATOM 786 C C . LEU A 1 94 ? 24.040 7.545 -41.124 1.00 87.75 94 LEU A C 1
ATOM 788 O O . LEU A 1 94 ? 24.662 8.237 -41.929 1.00 87.75 94 LEU A O 1
ATOM 792 N N . ILE A 1 95 ? 22.748 7.243 -41.292 1.00 88.31 95 ILE A N 1
ATOM 793 C CA . ILE A 1 95 ? 21.956 7.693 -42.450 1.00 88.31 95 ILE A CA 1
ATOM 794 C C . ILE A 1 95 ? 21.882 9.224 -42.500 1.00 88.31 95 ILE A C 1
ATOM 796 O O . ILE A 1 95 ? 22.077 9.817 -43.560 1.00 88.31 95 ILE A O 1
ATOM 800 N N . ILE A 1 96 ? 21.643 9.875 -41.356 1.00 89.44 96 ILE A N 1
ATOM 801 C CA . ILE A 1 96 ? 21.567 11.341 -41.274 1.00 89.44 96 ILE A CA 1
ATOM 802 C C . ILE A 1 96 ? 22.909 11.975 -41.660 1.00 89.44 96 ILE A C 1
ATOM 804 O O . ILE A 1 96 ? 22.935 12.901 -42.468 1.00 89.44 96 ILE A O 1
ATOM 808 N N . VAL A 1 97 ? 24.025 11.462 -41.132 1.00 90.38 97 VAL A N 1
ATOM 809 C CA . VAL A 1 97 ? 25.368 11.970 -41.459 1.00 90.38 97 VAL A CA 1
ATOM 810 C C . VAL A 1 97 ? 25.679 11.794 -42.946 1.00 90.38 97 VAL A C 1
ATOM 812 O O . VAL A 1 97 ? 26.155 12.734 -43.580 1.00 90.38 97 VAL A O 1
ATOM 815 N N . GLY A 1 98 ? 25.363 10.630 -43.522 1.00 87.56 98 GLY A N 1
ATOM 816 C CA . GLY A 1 98 ? 25.550 10.376 -44.952 1.00 87.56 98 GLY A CA 1
ATOM 817 C C . GLY A 1 98 ? 24.751 11.339 -45.833 1.00 87.56 98 GLY A C 1
ATOM 818 O O . GLY A 1 98 ? 25.282 11.863 -46.811 1.00 87.56 98 GLY A O 1
ATOM 819 N N . LEU A 1 99 ? 23.505 11.638 -45.455 1.00 90.62 99 LEU A N 1
ATOM 820 C CA . LEU A 1 99 ? 22.652 12.577 -46.185 1.00 90.62 99 LEU A CA 1
ATOM 821 C C . LEU A 1 99 ? 23.202 14.008 -46.115 1.00 90.62 99 LEU A C 1
ATOM 823 O O . LEU A 1 99 ? 23.291 14.682 -47.140 1.00 90.62 99 LEU A O 1
ATOM 827 N N . VAL A 1 100 ? 23.633 14.455 -44.932 1.00 90.56 100 VAL A N 1
ATOM 828 C CA . VAL A 1 100 ? 24.232 15.788 -44.750 1.00 90.56 100 VAL A CA 1
ATOM 829 C C . VAL A 1 100 ? 25.524 15.926 -45.557 1.00 90.56 100 VAL A C 1
ATOM 831 O O . VAL A 1 100 ? 25.683 16.903 -46.287 1.00 90.56 100 VAL A O 1
ATOM 834 N N . LEU A 1 101 ? 26.425 14.941 -45.487 1.00 88.06 101 LEU A N 1
ATOM 835 C CA . LEU A 1 101 ? 27.670 14.956 -46.260 1.00 88.06 101 LEU A CA 1
ATOM 836 C C . LEU A 1 101 ? 27.409 14.936 -47.76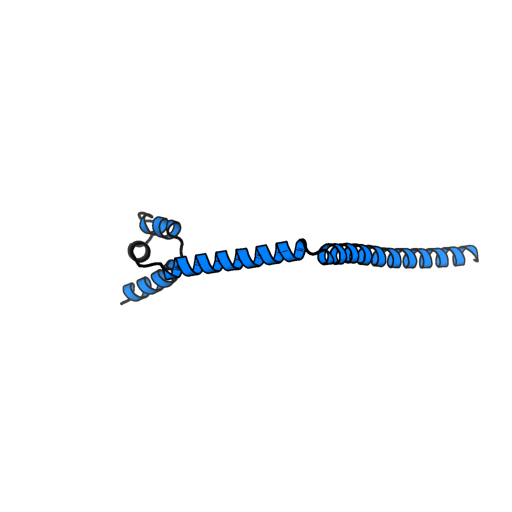9 1.00 88.06 101 LEU A C 1
ATOM 838 O O . LEU A 1 101 ? 28.061 15.674 -48.503 1.00 88.06 101 LEU A O 1
ATOM 842 N N . GLY A 1 102 ? 26.433 14.149 -48.231 1.00 87.06 102 GLY A N 1
ATOM 843 C CA . GLY A 1 102 ? 26.044 14.112 -49.640 1.00 87.06 102 GLY A CA 1
ATOM 844 C C . GLY A 1 102 ? 25.595 15.480 -50.156 1.00 87.06 102 GLY A C 1
ATOM 845 O O . GLY A 1 102 ? 26.073 15.932 -51.194 1.00 87.06 102 GLY A O 1
ATOM 846 N N . VAL A 1 103 ? 24.745 16.183 -49.402 1.00 87.88 103 VAL A N 1
ATOM 847 C CA . VAL A 1 103 ? 24.297 17.539 -49.762 1.00 87.88 103 VAL A CA 1
ATOM 848 C C . VAL A 1 103 ? 25.467 18.528 -49.777 1.00 87.88 103 VAL A C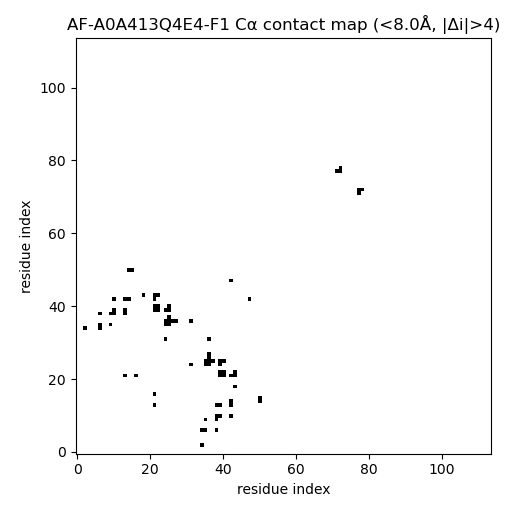 1
ATOM 850 O O . VAL A 1 103 ? 25.597 19.303 -50.722 1.00 87.88 103 VAL A O 1
ATOM 853 N N . VAL A 1 104 ? 26.352 18.480 -48.777 1.00 87.12 104 VAL A N 1
ATOM 854 C CA . VAL A 1 104 ? 27.537 19.354 -48.711 1.00 87.12 104 VAL A CA 1
ATOM 855 C C . VAL A 1 104 ? 28.474 19.121 -49.900 1.00 87.12 104 VAL A C 1
ATOM 857 O O . VAL A 1 104 ? 28.925 20.083 -50.518 1.00 87.12 104 VAL A O 1
ATOM 860 N N . LEU A 1 105 ? 28.735 17.864 -50.268 1.00 85.81 105 LEU A N 1
ATOM 861 C CA . LEU A 1 105 ? 29.595 17.532 -51.407 1.00 85.81 105 LEU A CA 1
ATOM 862 C C . LEU A 1 105 ? 28.998 17.983 -52.743 1.00 85.81 105 LEU A C 1
ATOM 864 O O . LEU A 1 105 ? 29.738 18.476 -53.591 1.00 85.81 105 LEU A O 1
ATOM 868 N N . ILE A 1 106 ? 27.679 17.867 -52.925 1.00 85.75 106 ILE A N 1
ATOM 869 C CA . ILE A 1 106 ? 26.996 18.381 -54.122 1.00 85.75 106 ILE A CA 1
ATOM 870 C C . ILE A 1 106 ? 27.158 19.902 -54.210 1.00 85.75 106 ILE A C 1
ATOM 872 O O . ILE A 1 106 ? 27.515 20.415 -55.268 1.00 85.75 106 ILE A O 1
ATOM 876 N N . LEU A 1 107 ? 26.955 20.625 -53.104 1.00 84.94 107 LEU A N 1
ATOM 877 C CA . LEU A 1 107 ? 27.111 22.082 -53.073 1.00 84.94 107 LEU A CA 1
ATOM 878 C C . LEU A 1 107 ? 28.547 22.519 -53.392 1.00 84.94 107 LEU A C 1
ATOM 880 O O . LEU A 1 107 ? 28.733 23.430 -54.196 1.00 84.94 107 LEU A O 1
ATOM 884 N N . ILE A 1 108 ? 29.553 21.855 -52.815 1.00 85.00 108 ILE A N 1
ATOM 885 C CA . ILE A 1 108 ? 30.970 22.137 -53.096 1.00 85.00 108 ILE A CA 1
ATOM 886 C C . ILE A 1 108 ? 31.315 21.797 -54.551 1.00 85.00 108 ILE A C 1
ATOM 888 O O . ILE A 1 108 ? 31.993 22.577 -55.214 1.00 85.00 108 ILE A O 1
ATOM 892 N N . GLY A 1 109 ? 30.836 20.662 -55.065 1.00 79.75 109 GLY A N 1
ATOM 893 C CA . GLY A 1 109 ? 31.079 20.238 -56.444 1.00 79.75 109 GLY A CA 1
ATOM 894 C C . GLY A 1 109 ? 30.496 21.204 -57.475 1.00 79.75 109 GLY A C 1
ATOM 895 O O . GLY A 1 109 ? 31.158 21.508 -58.461 1.00 79.75 109 GLY A O 1
ATOM 896 N N . VAL A 1 110 ? 29.297 21.737 -57.224 1.00 77.12 110 VAL A N 1
ATOM 897 C CA . VAL A 1 110 ? 28.686 22.776 -58.070 1.00 77.12 110 VAL A CA 1
ATOM 898 C C . VAL A 1 110 ? 29.475 24.085 -57.987 1.00 77.12 110 VAL A C 1
ATOM 900 O O . VAL A 1 110 ? 29.726 24.699 -59.017 1.00 77.12 110 VAL A O 1
ATOM 903 N N . PHE A 1 111 ? 29.924 24.486 -56.793 1.00 73.69 111 PHE A N 1
ATOM 904 C CA . PHE A 1 111 ? 30.743 25.692 -56.614 1.00 73.69 111 PHE A CA 1
ATOM 905 C C . PHE A 1 111 ? 32.131 25.598 -57.256 1.00 73.69 111 PHE A C 1
ATOM 907 O O . PHE A 1 111 ? 32.659 26.612 -57.683 1.00 73.69 111 PHE A O 1
ATOM 914 N N . ALA A 1 112 ? 32.730 24.408 -57.318 1.00 72.00 112 ALA A N 1
ATOM 915 C CA . ALA A 1 112 ? 34.026 24.195 -57.961 1.00 72.00 112 ALA A CA 1
ATOM 916 C C . ALA A 1 112 ? 33.943 24.140 -59.500 1.00 72.00 112 ALA A C 1
ATOM 918 O O . ALA A 1 112 ? 34.975 24.208 -60.165 1.00 72.00 112 ALA A O 1
ATOM 919 N N . MET A 1 113 ? 32.738 23.967 -60.057 1.00 63.69 113 MET A N 1
ATOM 920 C CA . MET A 1 113 ? 32.485 23.914 -61.503 1.00 63.69 113 MET A CA 1
ATOM 921 C C . MET A 1 113 ? 32.011 25.255 -62.096 1.00 63.69 113 MET A C 1
ATOM 923 O O . MET A 1 113 ? 31.945 25.366 -63.320 1.00 63.69 113 MET A O 1
ATOM 927 N N . ILE A 1 114 ? 31.667 26.233 -61.248 1.00 54.97 114 ILE A N 1
ATOM 928 C CA . ILE A 1 114 ? 31.325 27.626 -61.597 1.00 54.97 114 ILE A CA 1
ATOM 929 C C . ILE A 1 114 ? 32.589 28.483 -61.534 1.00 54.97 114 ILE A C 1
ATOM 931 O O . ILE A 1 114 ? 32.774 29.304 -62.459 1.00 54.97 114 ILE A O 1
#

Sequence (114 aa):
MKDQKWYNELYLQYKNKTDEELLKIANSGEEYQQIAKDVAKDILSSDRTEYYNSIKAKIENDEKIQQKMELTKSHPLYEDIHQIAGDIRFLKNLIIVGLVLGVVLILIGVFAMI